Protein AF-A0A519J4K1-F1 (afdb_monomer)

Foldseek 3Di:
DVLVLLLVLLVVLVVCLVPVDLADPVNLVSLVVQLVVCVVVVNVVLNVLSVVQNVCVVVSHRGDSVSSVVNSVSSCPPPPSPD

Secondary structure (DSSP, 8-state):
-HHHHHHHHHHHHHHHHHH--S--HHHHHHHHHHHHHHHHTT-HHHHHHHHHHHHHHHTTPPPPHHHHHHHHHHHHTSTT---

pLDDT: mean 89.05, std 8.08, range [54.31, 96.56]

Sequence (83 aa):
MFRERSRHDLIILRKALMTRPPADPELERTVHGLAGSAGIFGHADIGAAALALDADFAAGRPPDEHRLQALVALLEALPGMTG

Nearest PDB structures (foldseek):
  1wn0-assembly2_B  TM=7.364E-01  e=1.737E+00  Zea mays
  1yvi-assembly2_B  TM=6.759E-01  e=2.291E+00  Oryza sativa
  1yvi-assembly1_A  TM=6.812E-01  e=2.860E+00  Oryza sativa
  1wn0-assembly4_D  TM=6.785E-01  e=3.775E+00  Zea mays
  1wn0-assembly1_A  TM=6.687E-01  e=4.217E+00  Zea mays

Mean predicted aligned error: 3.63 Å

Solvent-accessible surface area (backbone atoms only — not comparable to full-atom values): 4675 Å² total; per-residue (Å²): 110,68,70,65,49,48,55,56,44,48,53,51,55,53,48,43,72,74,66,64,62,78,77,47,71,69,54,49,54,42,29,44,50,39,26,63,47,24,54,78,73,71,36,55,69,54,13,53,43,20,41,59,45,35,53,28,49,77,68,75,40,60,68,56,65,69,58,52,52,49,42,50,53,54,54,47,68,40,91,88,5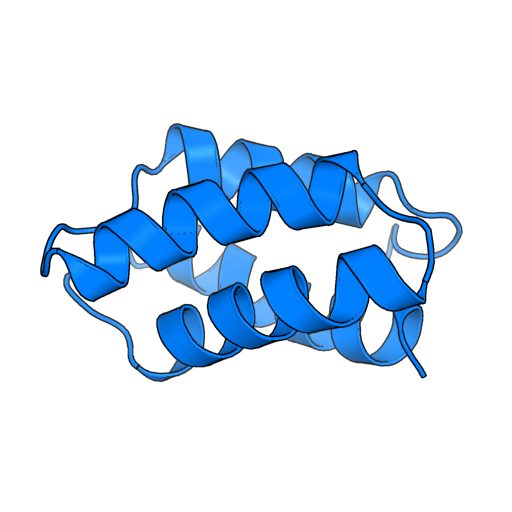2,77,125

Radius of gyration: 11.52 Å; Cα contacts (8 Å, |Δi|>4): 78; chains: 1; bounding box: 34×21×28 Å

Structure (mmCIF, N/CA/C/O backbone):
data_AF-A0A519J4K1-F1
#
_entry.id   AF-A0A519J4K1-F1
#
loop_
_atom_site.group_PDB
_atom_site.id
_atom_site.type_symbol
_atom_site.label_atom_id
_atom_site.label_alt_id
_atom_site.label_comp_id
_atom_site.label_asym_id
_atom_site.label_entity_id
_atom_site.label_seq_id
_atom_site.pdbx_PDB_ins_code
_atom_site.Cartn_x
_atom_site.Cartn_y
_atom_site.Cartn_z
_atom_site.occupancy
_atom_site.B_iso_or_equiv
_atom_site.auth_seq_id
_atom_site.auth_comp_id
_atom_site.auth_asym_id
_atom_site.auth_atom_id
_atom_site.pdbx_PDB_model_num
ATOM 1 N N . MET A 1 1 ? 13.586 9.980 -1.505 1.00 77.88 1 MET A N 1
ATOM 2 C CA . MET A 1 1 ? 12.241 10.338 -2.025 1.00 77.88 1 MET A CA 1
ATOM 3 C C . MET A 1 1 ? 11.263 9.164 -1.974 1.00 77.88 1 MET A C 1
ATOM 5 O O . MET A 1 1 ? 10.631 9.059 -0.939 1.00 77.88 1 MET A O 1
ATOM 9 N N . PHE A 1 2 ? 11.154 8.255 -2.961 1.00 85.00 2 PHE A N 1
ATOM 10 C CA . PHE A 1 2 ? 10.193 7.127 -2.874 1.00 85.00 2 PHE A CA 1
ATOM 11 C C . PHE A 1 2 ? 10.583 6.093 -1.815 1.00 85.00 2 PHE A C 1
ATOM 13 O O . PHE A 1 2 ? 9.883 5.948 -0.831 1.00 85.00 2 PHE A O 1
ATOM 20 N N . ARG A 1 3 ? 11.764 5.469 -1.936 1.00 84.25 3 ARG A N 1
ATOM 21 C CA . ARG A 1 3 ? 12.229 4.425 -0.996 1.00 84.25 3 ARG A CA 1
ATOM 22 C C . ARG A 1 3 ? 12.224 4.861 0.469 1.00 84.25 3 ARG A C 1
ATOM 24 O O . ARG A 1 3 ? 11.851 4.107 1.352 1.00 84.25 3 ARG A O 1
ATOM 31 N N . GLU A 1 4 ? 12.659 6.088 0.727 1.00 85.31 4 GLU A N 1
ATOM 32 C CA . GLU A 1 4 ? 12.692 6.652 2.077 1.00 85.31 4 GLU A C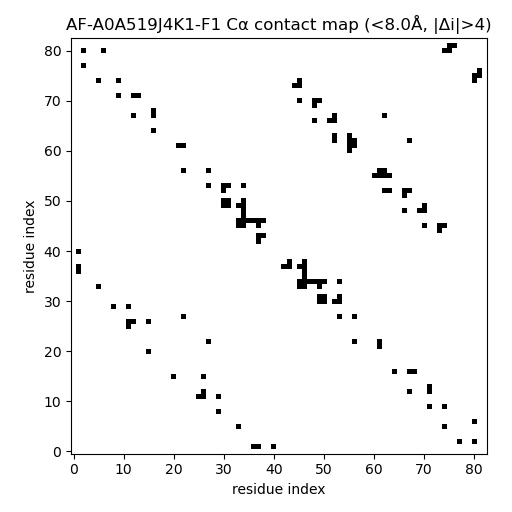A 1
ATOM 33 C C . GLU A 1 4 ? 11.287 6.820 2.663 1.00 85.31 4 GLU A C 1
ATOM 35 O O . GLU A 1 4 ? 11.057 6.453 3.811 1.00 85.31 4 GLU A O 1
ATOM 40 N N . ARG A 1 5 ? 10.335 7.282 1.844 1.00 89.00 5 ARG A N 1
ATOM 41 C CA . ARG A 1 5 ? 8.919 7.329 2.205 1.00 89.00 5 ARG A CA 1
ATOM 42 C C . ARG A 1 5 ? 8.356 5.918 2.400 1.00 89.00 5 ARG A C 1
ATOM 44 O O . ARG A 1 5 ? 7.774 5.654 3.444 1.00 89.00 5 ARG A O 1
ATOM 51 N N . SER A 1 6 ? 8.657 4.996 1.486 1.00 90.19 6 SER A N 1
ATOM 52 C CA . SER A 1 6 ? 8.240 3.595 1.551 1.00 90.19 6 SER A CA 1
ATOM 53 C C . SER A 1 6 ? 8.709 2.883 2.820 1.00 90.19 6 SER A C 1
ATOM 55 O O . SER A 1 6 ? 7.993 2.018 3.305 1.00 90.19 6 SER A O 1
ATOM 57 N N . ARG A 1 7 ? 9.868 3.237 3.401 1.00 89.94 7 ARG A N 1
ATOM 58 C CA . ARG A 1 7 ? 10.288 2.698 4.711 1.00 89.94 7 ARG A CA 1
ATOM 59 C C . ARG A 1 7 ? 9.341 3.112 5.831 1.00 89.94 7 ARG A C 1
ATOM 61 O O . ARG A 1 7 ? 9.004 2.289 6.674 1.00 89.94 7 ARG A O 1
ATOM 68 N N . HIS A 1 8 ? 8.929 4.378 5.846 1.00 90.38 8 HIS A N 1
ATOM 69 C CA . HIS A 1 8 ? 7.955 4.866 6.818 1.00 90.38 8 HIS A CA 1
ATOM 70 C C . HIS A 1 8 ? 6.589 4.209 6.595 1.00 90.38 8 HIS A C 1
ATOM 72 O O . HIS A 1 8 ? 5.977 3.722 7.543 1.00 90.38 8 HIS A O 1
ATOM 78 N N . ASP A 1 9 ? 6.164 4.111 5.336 1.00 92.44 9 ASP A N 1
ATOM 79 C CA . ASP A 1 9 ? 4.921 3.444 4.956 1.00 92.44 9 ASP A CA 1
ATOM 80 C C . ASP A 1 9 ? 4.932 1.964 5.401 1.00 92.44 9 ASP A C 1
ATOM 82 O O . ASP A 1 9 ? 3.951 1.474 5.955 1.00 92.44 9 ASP A O 1
ATOM 86 N N . LEU A 1 10 ? 6.069 1.264 5.276 1.00 92.94 10 LEU A N 1
ATOM 87 C CA . LEU A 1 10 ? 6.237 -0.123 5.726 1.00 92.94 10 LEU 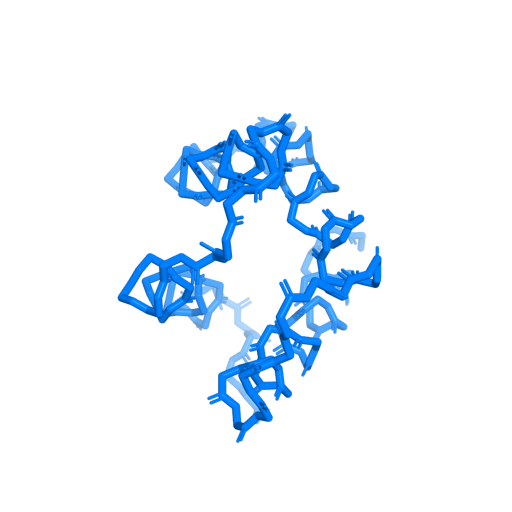A CA 1
ATOM 88 C C . LEU A 1 10 ? 5.974 -0.299 7.231 1.00 92.94 10 LEU A C 1
ATOM 90 O O . LEU A 1 10 ? 5.390 -1.301 7.642 1.00 92.94 10 LEU A O 1
ATOM 94 N N . ILE A 1 11 ? 6.385 0.666 8.060 1.00 92.25 11 ILE A N 1
ATOM 95 C CA . ILE A 1 11 ? 6.146 0.634 9.512 1.00 92.25 11 ILE A CA 1
ATOM 96 C C . ILE A 1 11 ? 4.642 0.690 9.798 1.00 92.25 11 ILE A C 1
ATOM 98 O O . ILE A 1 11 ? 4.141 -0.087 10.613 1.00 92.25 11 ILE A O 1
ATOM 102 N N . ILE A 1 12 ? 3.918 1.567 9.100 1.00 92.69 12 ILE A N 1
ATOM 103 C CA . ILE A 1 12 ? 2.465 1.725 9.238 1.00 92.69 12 ILE A CA 1
ATOM 104 C C . ILE A 1 12 ? 1.747 0.446 8.786 1.00 92.69 12 ILE A C 1
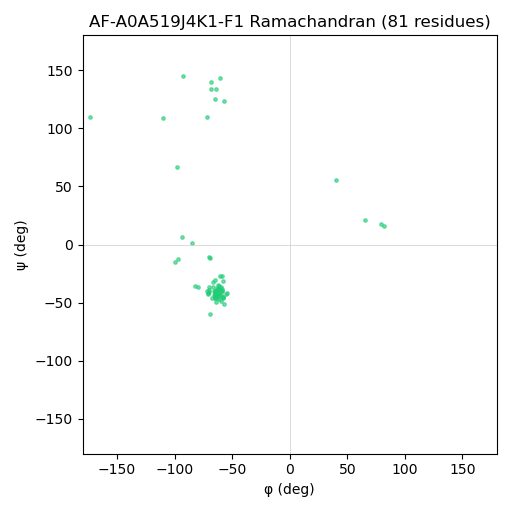ATOM 106 O O . ILE A 1 12 ? 0.899 -0.073 9.513 1.00 92.69 12 ILE A O 1
ATOM 110 N N . LEU A 1 13 ? 2.133 -0.116 7.636 1.00 92.00 13 LEU A N 1
ATOM 111 C CA . LEU A 1 13 ? 1.541 -1.348 7.103 1.00 92.00 13 LEU A CA 1
ATOM 112 C C . LEU A 1 13 ? 1.778 -2.550 8.037 1.00 92.00 13 LEU A C 1
ATOM 114 O O . LEU A 1 13 ? 0.854 -3.315 8.311 1.00 92.00 13 LEU A O 1
ATOM 118 N N . ARG A 1 14 ? 2.989 -2.695 8.593 1.00 91.81 14 ARG A N 1
ATOM 119 C CA . ARG A 1 14 ? 3.304 -3.747 9.577 1.00 91.81 14 ARG A CA 1
ATOM 120 C C . ARG A 1 14 ? 2.500 -3.582 10.866 1.00 91.81 14 ARG A C 1
ATOM 122 O O . ARG A 1 14 ? 1.962 -4.560 11.377 1.00 91.81 14 ARG A O 1
ATOM 129 N N . LYS A 1 15 ? 2.375 -2.353 11.376 1.00 91.06 15 LYS A N 1
ATOM 130 C CA . LYS A 1 15 ? 1.543 -2.056 12.551 1.00 91.06 15 LYS A CA 1
ATOM 131 C C . LYS A 1 15 ? 0.089 -2.464 12.305 1.00 91.06 15 LYS A C 1
ATOM 133 O O . LYS A 1 15 ? -0.497 -3.125 13.157 1.00 91.06 15 LYS A O 1
ATOM 138 N N . ALA A 1 16 ? -0.459 -2.140 11.135 1.00 89.88 16 ALA A N 1
ATOM 139 C CA . ALA A 1 16 ? -1.822 -2.504 10.760 1.00 89.88 16 ALA A CA 1
ATOM 140 C C . ALA A 1 16 ? -2.057 -4.023 10.714 1.00 89.88 16 ALA A C 1
ATOM 142 O O . ALA A 1 16 ? -3.104 -4.485 11.170 1.00 89.88 16 ALA A O 1
ATOM 143 N N . LEU A 1 17 ? -1.076 -4.808 10.249 1.00 88.50 17 LEU A N 1
ATOM 144 C CA . LEU A 1 17 ? -1.138 -6.276 10.301 1.00 88.50 17 LEU A CA 1
ATOM 145 C C . LEU A 1 17 ? -1.204 -6.814 11.737 1.00 88.50 17 LEU A C 1
ATOM 147 O O . LEU A 1 17 ? -1.874 -7.811 11.990 1.00 88.50 17 LEU A O 1
ATOM 151 N N . MET A 1 18 ? -0.534 -6.157 12.686 1.00 87.12 18 MET A N 1
ATOM 152 C CA . MET A 1 18 ? -0.512 -6.590 14.087 1.00 87.12 18 MET A CA 1
ATOM 153 C C . MET A 1 18 ? -1.776 -6.197 14.858 1.00 87.12 18 MET A C 1
ATOM 155 O O . MET A 1 18 ? -2.206 -6.939 15.739 1.00 87.12 18 MET A O 1
ATOM 159 N N . THR A 1 19 ? -2.352 -5.025 14.576 1.00 83.06 19 THR A N 1
ATOM 160 C CA . THR A 1 19 ? -3.460 -4.469 15.370 1.00 83.06 19 THR A CA 1
ATOM 161 C C . THR A 1 19 ? -4.841 -4.679 14.751 1.00 83.06 19 THR A C 1
ATOM 163 O O . THR A 1 19 ? -5.828 -4.504 15.463 1.00 83.06 19 THR A O 1
ATOM 166 N N . ARG A 1 20 ? -4.927 -5.051 13.462 1.00 72.94 20 ARG A N 1
ATOM 167 C CA . ARG A 1 20 ? -6.174 -5.185 12.678 1.00 72.94 20 ARG A CA 1
ATOM 168 C C . ARG A 1 20 ? -7.196 -4.069 12.965 1.00 72.94 20 ARG A C 1
ATOM 170 O O . ARG A 1 20 ? -8.328 -4.355 13.366 1.00 72.94 20 ARG A O 1
ATOM 177 N N . PRO A 1 21 ? -6.819 -2.788 12.815 1.00 68.62 21 PRO A N 1
ATOM 178 C CA . PRO A 1 21 ? -7.725 -1.701 13.138 1.00 68.62 21 PRO A CA 1
ATOM 179 C C . 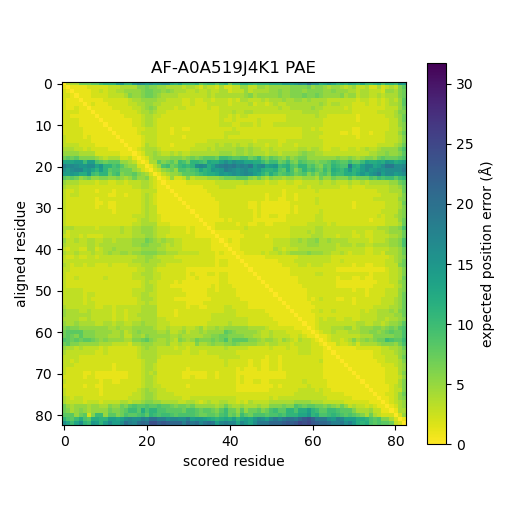PRO A 1 21 ? -8.885 -1.676 12.119 1.00 68.62 21 PRO A C 1
ATOM 181 O O . PRO A 1 21 ? -8.633 -1.778 10.919 1.00 68.62 21 PRO A O 1
ATOM 184 N N . PRO A 1 22 ? -10.152 -1.538 12.557 1.00 64.44 22 PRO A N 1
ATOM 185 C CA . PRO A 1 22 ? -11.311 -1.649 11.664 1.00 64.44 22 PRO A CA 1
ATOM 186 C C . PRO A 1 22 ? -11.474 -0.491 10.661 1.00 64.44 22 PRO A C 1
ATOM 188 O O . PRO A 1 22 ? -12.263 -0.615 9.734 1.00 64.44 22 PRO A O 1
ATOM 191 N N . ALA A 1 23 ? -10.726 0.601 10.809 1.00 67.81 23 ALA A N 1
ATOM 192 C CA . ALA A 1 23 ? -10.520 1.652 9.813 1.00 67.81 23 ALA A CA 1
ATOM 193 C C . ALA A 1 23 ? -9.455 2.591 10.389 1.00 67.81 23 ALA A C 1
ATOM 195 O O . ALA A 1 23 ? -9.705 3.259 11.393 1.00 67.81 23 ALA A O 1
ATOM 196 N N . ASP A 1 24 ? -8.255 2.597 9.815 1.00 84.12 24 ASP A N 1
ATOM 197 C CA . ASP A 1 24 ? -7.164 3.463 10.264 1.00 84.12 24 ASP A CA 1
ATOM 198 C C . ASP A 1 24 ? -6.911 4.544 9.198 1.00 84.12 24 ASP A C 1
ATOM 200 O O . ASP A 1 24 ? -6.392 4.221 8.126 1.00 84.12 24 ASP A O 1
ATOM 204 N N . PRO A 1 25 ? -7.258 5.820 9.461 1.00 88.44 25 PRO A N 1
ATOM 205 C CA . PRO A 1 25 ? -7.028 6.915 8.517 1.00 88.44 25 PRO A CA 1
ATOM 206 C C . PRO A 1 25 ? -5.551 7.087 8.136 1.00 88.44 25 PRO A C 1
ATOM 208 O O . PRO A 1 25 ? -5.229 7.578 7.052 1.00 88.44 25 PRO A O 1
ATOM 211 N N . GLU A 1 26 ? -4.628 6.697 9.022 1.00 91.06 26 GLU A N 1
ATOM 212 C CA . GLU A 1 26 ? -3.196 6.721 8.736 1.00 91.06 26 GLU A CA 1
ATOM 213 C C . GLU A 1 26 ? -2.824 5.650 7.703 1.00 91.06 26 GLU A C 1
ATOM 215 O O . GLU A 1 26 ? -2.052 5.923 6.777 1.00 91.06 26 GLU A O 1
ATOM 220 N N . LEU A 1 27 ? -3.418 4.461 7.821 1.00 92.00 27 LEU A N 1
ATOM 221 C CA . LEU A 1 27 ? -3.242 3.358 6.883 1.00 92.00 27 LEU A CA 1
ATOM 222 C C . LEU A 1 27 ? -3.851 3.680 5.516 1.00 92.00 27 LEU A C 1
ATOM 224 O O . LEU A 1 27 ? -3.179 3.504 4.503 1.00 92.00 27 LEU A O 1
ATOM 228 N N . GLU A 1 28 ? -5.075 4.206 5.487 1.00 92.94 28 GLU A N 1
ATOM 229 C CA . GLU A 1 28 ? -5.757 4.619 4.254 1.00 92.94 28 GLU A CA 1
ATOM 230 C C . GLU A 1 28 ? -4.921 5.648 3.484 1.00 92.94 28 GLU A C 1
ATOM 232 O O . GLU A 1 28 ? -4.571 5.439 2.323 1.00 92.94 28 GLU A O 1
ATOM 237 N N . ARG A 1 29 ? -4.471 6.715 4.155 1.00 94.00 29 ARG A N 1
ATOM 238 C CA . ARG A 1 29 ? -3.615 7.739 3.535 1.00 94.00 29 ARG A CA 1
ATOM 239 C C . ARG A 1 29 ? -2.284 7.169 3.038 1.00 94.00 29 ARG A C 1
ATOM 241 O O . ARG A 1 29 ? -1.753 7.635 2.027 1.00 94.00 29 ARG A O 1
ATOM 248 N N . THR A 1 30 ? -1.722 6.200 3.757 1.00 94.94 30 THR A N 1
ATOM 249 C CA . THR A 1 30 ? -0.487 5.505 3.366 1.00 94.94 30 THR A CA 1
ATOM 250 C C . THR A 1 30 ? -0.688 4.715 2.077 1.00 94.94 30 THR A C 1
ATOM 252 O O . THR A 1 30 ? 0.078 4.876 1.128 1.00 94.94 30 THR A O 1
ATOM 255 N N . VAL A 1 31 ? -1.750 3.914 2.017 1.00 94.69 31 VAL A N 1
ATOM 256 C CA . VAL A 1 31 ? -2.105 3.101 0.850 1.00 94.69 31 VAL A CA 1
ATOM 257 C C . VAL A 1 31 ? -2.431 3.983 -0.358 1.00 94.69 31 VAL A C 1
ATOM 259 O O . VAL A 1 31 ? -1.866 3.771 -1.432 1.00 94.69 31 VAL A O 1
ATOM 262 N N . HIS A 1 32 ? -3.231 5.032 -0.173 1.00 94.62 32 HIS A N 1
ATOM 263 C CA . HIS A 1 32 ? -3.541 6.008 -1.216 1.00 94.62 32 HIS A CA 1
ATOM 264 C C . HIS A 1 32 ? -2.273 6.678 -1.776 1.00 94.62 32 HIS A C 1
ATOM 266 O O . HIS A 1 32 ? -2.062 6.776 -2.989 1.00 94.62 32 HIS A O 1
ATOM 272 N N . GLY A 1 33 ? -1.371 7.104 -0.885 1.00 94.19 33 GLY A N 1
ATOM 273 C CA . GLY A 1 33 ? -0.093 7.703 -1.266 1.00 94.19 33 GLY A CA 1
ATOM 274 C C . GLY A 1 33 ? 0.809 6.745 -2.047 1.00 94.19 33 GLY A C 1
ATOM 275 O O . GLY A 1 33 ? 1.448 7.161 -3.019 1.00 94.19 33 GLY A O 1
ATOM 276 N N . LEU A 1 34 ? 0.847 5.466 -1.665 1.00 95.50 34 LEU A N 1
ATOM 277 C CA . LEU A 1 34 ? 1.568 4.425 -2.399 1.00 95.50 34 LEU A CA 1
ATOM 278 C C . LEU A 1 34 ? 0.968 4.198 -3.789 1.00 95.50 34 LEU A C 1
ATOM 280 O O . LEU A 1 34 ? 1.728 4.161 -4.754 1.00 95.50 34 LEU A O 1
ATOM 284 N N . ALA A 1 35 ? -0.360 4.128 -3.918 1.00 94.44 35 ALA A N 1
ATOM 285 C CA . ALA A 1 35 ? -1.031 3.960 -5.208 1.00 94.44 35 ALA A CA 1
ATOM 286 C C . ALA A 1 35 ? -0.677 5.094 -6.187 1.00 94.44 35 ALA A C 1
ATOM 288 O O . ALA A 1 35 ? -0.311 4.836 -7.336 1.00 94.44 35 ALA A O 1
ATOM 289 N N . GLY A 1 36 ? -0.700 6.347 -5.717 1.00 91.12 36 GLY A N 1
ATOM 290 C CA . GLY A 1 36 ? -0.356 7.509 -6.541 1.00 91.12 36 GLY A CA 1
ATOM 291 C C . GLY A 1 36 ? 1.136 7.613 -6.872 1.00 91.12 36 GLY A C 1
ATOM 292 O O . GLY A 1 36 ? 1.511 7.923 -8.002 1.00 91.12 36 GLY A O 1
ATOM 293 N N . SER A 1 37 ? 2.013 7.349 -5.902 1.00 94.38 37 SER A N 1
ATOM 294 C CA . SER A 1 37 ? 3.457 7.533 -6.094 1.00 94.38 37 SER A CA 1
ATOM 295 C C . SER A 1 37 ? 4.134 6.360 -6.804 1.00 94.38 37 SER A C 1
ATOM 297 O O . SER A 1 37 ? 5.023 6.592 -7.620 1.00 94.38 37 SER A O 1
ATOM 299 N N . ALA A 1 38 ? 3.715 5.114 -6.573 1.00 93.69 38 ALA A N 1
ATOM 300 C CA . ALA A 1 38 ? 4.362 3.938 -7.157 1.00 93.69 38 ALA A CA 1
ATOM 301 C C . ALA A 1 38 ? 4.348 3.960 -8.695 1.00 93.69 38 ALA A C 1
ATOM 303 O O . ALA A 1 38 ? 5.353 3.612 -9.318 1.00 93.69 38 ALA A O 1
ATOM 304 N N . GLY A 1 39 ? 3.267 4.456 -9.310 1.00 88.38 39 GLY A N 1
ATOM 305 C CA . GLY A 1 39 ? 3.185 4.644 -10.762 1.00 88.38 39 GLY A CA 1
ATOM 306 C C . GLY A 1 39 ? 4.213 5.645 -11.303 1.00 88.38 39 GLY A C 1
ATOM 307 O O . GLY A 1 39 ? 4.830 5.397 -12.335 1.00 88.38 39 GLY A O 1
ATOM 308 N N . ILE A 1 40 ? 4.472 6.732 -10.569 1.00 91.25 40 ILE A N 1
ATOM 309 C CA . ILE A 1 40 ? 5.451 7.767 -10.949 1.00 91.25 40 ILE A CA 1
ATOM 310 C C . ILE A 1 40 ? 6.881 7.209 -10.927 1.00 91.25 40 ILE A C 1
ATOM 312 O O . ILE A 1 40 ? 7.702 7.568 -11.769 1.00 91.25 40 ILE A O 1
ATOM 316 N N . PHE A 1 41 ? 7.183 6.319 -9.979 1.00 91.56 41 PHE A N 1
ATOM 317 C CA . PHE A 1 41 ? 8.517 5.734 -9.804 1.00 91.56 41 PHE A CA 1
ATOM 318 C C . PHE A 1 41 ? 8.717 4.396 -10.539 1.00 91.56 41 PHE A C 1
ATOM 320 O O . PHE A 1 41 ? 9.763 3.770 -10.379 1.00 91.56 41 PHE A O 1
ATOM 327 N N . GLY A 1 42 ? 7.753 3.962 -11.361 1.00 92.25 42 GLY A N 1
ATOM 328 C CA . GLY A 1 42 ? 7.869 2.752 -12.186 1.00 92.25 42 GLY A CA 1
ATOM 329 C C . GLY A 1 42 ? 7.628 1.434 -11.440 1.00 92.25 42 GLY A C 1
ATOM 330 O O . GLY A 1 42 ? 8.002 0.373 -11.932 1.00 92.25 42 GLY A O 1
ATOM 331 N N . HIS A 1 43 ? 6.997 1.476 -10.267 1.00 94.31 43 HIS A N 1
ATOM 332 C CA . HIS A 1 43 ? 6.666 0.301 -9.461 1.00 94.31 43 HIS A CA 1
ATOM 333 C C . HIS A 1 43 ? 5.212 -0.135 -9.684 1.00 94.31 43 HIS A C 1
ATOM 335 O O . HIS A 1 43 ? 4.378 -0.037 -8.784 1.00 94.31 43 HIS A O 1
ATOM 341 N N . ALA A 1 44 ? 4.903 -0.601 -10.897 1.00 93.38 44 ALA A N 1
ATOM 342 C CA . ALA A 1 44 ? 3.537 -0.937 -11.309 1.00 93.38 44 ALA A CA 1
ATOM 343 C C . ALA A 1 44 ? 2.853 -1.955 -10.376 1.00 93.38 44 ALA A C 1
ATOM 345 O O . ALA A 1 44 ? 1.707 -1.740 -9.991 1.00 93.38 44 ALA A O 1
ATOM 346 N N . ASP A 1 45 ? 3.568 -2.998 -9.944 1.00 95.38 45 ASP A N 1
ATOM 347 C CA . ASP A 1 45 ? 3.015 -4.038 -9.064 1.00 95.38 45 ASP A CA 1
ATOM 348 C C . ASP A 1 45 ? 2.656 -3.491 -7.674 1.00 95.38 45 ASP A C 1
ATOM 350 O O . ASP A 1 45 ? 1.596 -3.802 -7.131 1.00 95.38 45 ASP A O 1
ATOM 354 N N . ILE A 1 46 ? 3.502 -2.611 -7.120 1.00 95.75 46 ILE A N 1
ATOM 355 C CA . ILE A 1 46 ? 3.235 -1.918 -5.849 1.00 95.75 46 ILE A CA 1
ATOM 356 C C . ILE A 1 46 ? 2.027 -0.995 -6.008 1.00 95.75 46 ILE A C 1
ATOM 358 O O . ILE A 1 46 ? 1.148 -0.983 -5.150 1.00 95.75 46 ILE A O 1
ATOM 362 N N . GLY A 1 47 ? 1.965 -0.247 -7.113 1.00 96.56 47 GLY A N 1
ATOM 363 C CA . GLY A 1 47 ? 0.845 0.643 -7.410 1.00 96.56 47 GLY A CA 1
ATOM 364 C C . GLY A 1 47 ? -0.476 -0.110 -7.530 1.00 96.56 47 GLY A C 1
ATOM 365 O O . GLY A 1 47 ? -1.464 0.301 -6.931 1.00 96.56 47 GLY A O 1
ATOM 366 N N . ALA A 1 48 ? 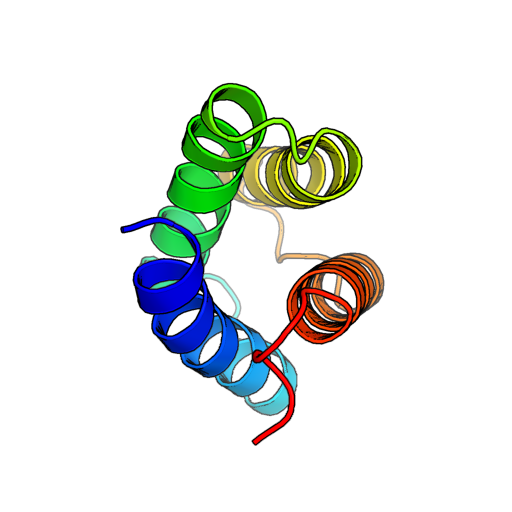-0.487 -1.244 -8.232 1.00 95.81 48 ALA A N 1
ATOM 367 C CA . ALA A 1 48 ? -1.669 -2.085 -8.382 1.00 95.81 48 ALA A CA 1
ATOM 368 C C . ALA A 1 48 ? -2.122 -2.696 -7.045 1.00 95.81 48 ALA A C 1
ATOM 370 O O . ALA A 1 48 ? -3.311 -2.658 -6.725 1.00 95.81 48 ALA A O 1
ATOM 371 N N . ALA A 1 49 ? -1.187 -3.216 -6.242 1.00 96.12 49 ALA A N 1
ATOM 372 C CA . ALA A 1 49 ? -1.491 -3.769 -4.923 1.00 96.12 49 ALA A CA 1
ATOM 373 C C . ALA A 1 49 ? -2.043 -2.701 -3.964 1.00 96.12 49 ALA A C 1
ATOM 375 O O . ALA A 1 49 ? -3.042 -2.937 -3.283 1.00 96.12 49 ALA A O 1
ATOM 376 N N . ALA A 1 50 ? -1.438 -1.509 -3.947 1.00 95.88 50 ALA A N 1
ATOM 377 C CA . ALA A 1 50 ? -1.913 -0.386 -3.147 1.00 95.88 50 ALA A CA 1
ATOM 378 C C . ALA A 1 50 ? -3.290 0.107 -3.616 1.00 95.88 50 ALA A C 1
ATOM 380 O O . ALA A 1 50 ? -4.168 0.331 -2.793 1.00 95.88 50 ALA A O 1
ATOM 381 N N . LEU A 1 51 ? -3.528 0.196 -4.927 1.00 95.44 51 LEU A N 1
ATOM 382 C CA . LEU A 1 51 ? -4.816 0.628 -5.473 1.00 95.44 51 LEU A CA 1
ATOM 383 C C . LEU A 1 51 ? -5.963 -0.327 -5.105 1.00 95.44 51 LEU A C 1
ATOM 385 O O . LEU A 1 51 ? -7.074 0.119 -4.831 1.00 95.44 51 LEU A O 1
ATOM 389 N N . ALA A 1 52 ? -5.705 -1.637 -5.072 1.00 94.06 52 ALA A N 1
ATOM 390 C CA . ALA A 1 52 ? -6.706 -2.618 -4.659 1.00 94.06 52 ALA A CA 1
ATOM 391 C C . ALA A 1 52 ? -7.136 -2.430 -3.193 1.00 94.06 52 ALA A C 1
ATOM 393 O O . ALA A 1 52 ? -8.320 -2.561 -2.888 1.00 94.06 52 ALA A O 1
ATOM 394 N N . LEU A 1 53 ? -6.190 -2.100 -2.308 1.00 92.69 53 LEU A N 1
ATOM 395 C CA . LEU A 1 53 ? -6.466 -1.774 -0.906 1.00 92.69 53 LEU A CA 1
ATOM 396 C C . LEU A 1 53 ? -7.152 -0.406 -0.761 1.00 92.69 53 LEU A C 1
ATOM 398 O O . LEU A 1 53 ? -8.088 -0.283 0.023 1.00 92.69 53 LEU A O 1
ATOM 402 N N . ASP A 1 54 ? -6.737 0.599 -1.539 1.00 93.75 54 ASP A N 1
ATOM 403 C CA . ASP A 1 54 ? -7.354 1.937 -1.556 1.00 93.75 54 ASP A CA 1
ATOM 404 C C . ASP A 1 54 ? -8.843 1.851 -1.925 1.00 93.75 54 ASP A C 1
ATOM 406 O O . ASP A 1 54 ? -9.699 2.475 -1.302 1.00 93.75 54 ASP A O 1
ATOM 410 N N . ALA A 1 55 ? -9.179 0.986 -2.887 1.00 92.19 55 ALA A N 1
ATOM 411 C CA . ALA A 1 55 ? -10.559 0.719 -3.274 1.00 92.19 55 ALA A CA 1
ATOM 412 C C . ALA A 1 55 ? -11.389 0.054 -2.158 1.00 92.19 55 ALA A C 1
ATOM 414 O O . ALA A 1 55 ? -12.600 0.273 -2.089 1.00 92.19 55 ALA A O 1
ATOM 415 N N . ASP A 1 56 ? -10.769 -0.751 -1.288 1.00 90.25 56 ASP A N 1
ATOM 416 C CA . ASP A 1 56 ? -11.451 -1.340 -0.132 1.00 90.25 56 ASP A CA 1
ATOM 417 C C . ASP A 1 56 ? -11.757 -0.269 0.929 1.00 90.25 56 ASP A C 1
ATOM 419 O O . ASP A 1 56 ? -12.897 -0.207 1.400 1.00 90.25 56 ASP A O 1
ATOM 423 N N . PHE A 1 57 ? -10.814 0.643 1.205 1.00 89.38 57 PHE A N 1
ATOM 424 C CA . PHE A 1 57 ? -11.052 1.805 2.073 1.00 89.38 57 PHE A CA 1
ATOM 425 C C . PHE A 1 57 ? -12.142 2.729 1.526 1.00 89.38 57 PHE A C 1
ATOM 427 O O . PHE A 1 57 ? -13.083 3.059 2.247 1.00 89.38 57 PHE A O 1
ATOM 434 N N . ALA A 1 58 ? -12.087 3.068 0.235 1.00 89.94 58 ALA A N 1
ATOM 435 C CA . ALA A 1 58 ? -13.097 3.900 -0.419 1.00 89.94 58 ALA A CA 1
ATOM 436 C C . ALA A 1 58 ? -14.504 3.272 -0.380 1.00 89.94 58 ALA A C 1
ATOM 438 O O . ALA A 1 58 ? -15.510 3.982 -0.388 1.00 89.94 58 ALA A O 1
ATOM 439 N N . ALA A 1 59 ? -14.588 1.939 -0.315 1.00 90.25 59 ALA A N 1
ATOM 440 C CA . ALA A 1 59 ? -15.837 1.199 -0.159 1.00 90.25 59 ALA A CA 1
ATOM 441 C C . ALA A 1 59 ? -16.288 1.046 1.310 1.00 90.25 59 ALA A C 1
ATOM 443 O O . ALA A 1 59 ? -17.300 0.389 1.563 1.00 90.25 59 ALA A O 1
ATOM 444 N N . GLY A 1 60 ? -15.547 1.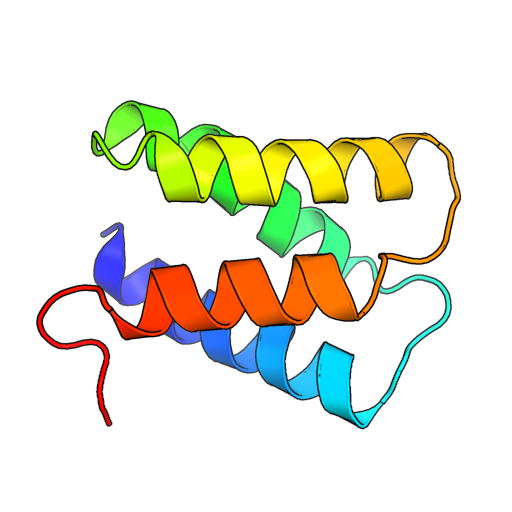599 2.278 1.00 87.50 60 GLY A N 1
ATOM 445 C CA . GLY A 1 60 ? -15.806 1.438 3.710 1.00 87.50 60 GLY A CA 1
ATOM 446 C C . GLY A 1 60 ? -15.626 -0.000 4.203 1.00 87.50 60 GLY A C 1
ATOM 447 O O . GLY A 1 60 ? -16.211 -0.380 5.219 1.00 87.50 60 GLY A O 1
ATOM 448 N N . ARG A 1 61 ? -14.870 -0.826 3.469 1.00 85.75 61 ARG A N 1
ATOM 449 C CA . ARG A 1 61 ? -14.556 -2.201 3.860 1.00 85.75 61 ARG A CA 1
AT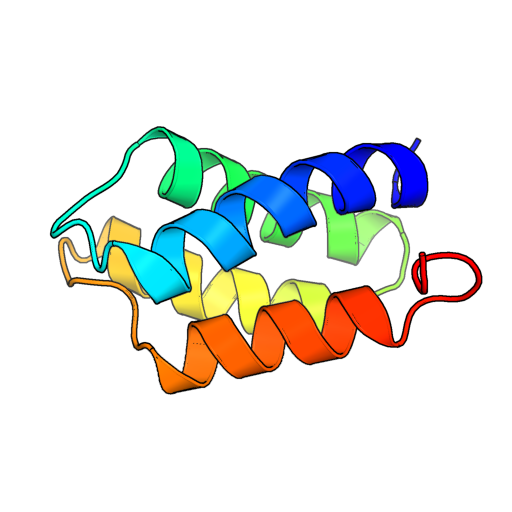OM 450 C C . ARG A 1 61 ? -13.235 -2.227 4.630 1.00 85.75 61 ARG A C 1
ATOM 452 O O . ARG A 1 61 ? -12.323 -1.472 4.295 1.00 85.75 61 ARG A O 1
ATOM 459 N N . PRO A 1 62 ? -13.097 -3.109 5.634 1.00 80.19 62 PRO A N 1
ATOM 460 C CA . PRO A 1 62 ? -11.801 -3.329 6.255 1.00 80.19 62 PRO A CA 1
ATOM 461 C C . PRO A 1 62 ? -10.799 -3.837 5.200 1.00 80.19 62 PRO A C 1
ATOM 463 O O . PRO A 1 62 ? -11.192 -4.614 4.322 1.00 80.19 62 PRO A O 1
ATOM 466 N N . PRO A 1 63 ? -9.522 -3.424 5.275 1.00 81.69 63 PRO A N 1
ATOM 467 C CA . PRO A 1 63 ? -8.499 -3.883 4.346 1.00 81.69 63 PRO A CA 1
ATOM 468 C C . PRO A 1 63 ? -8.286 -5.391 4.497 1.00 81.69 63 PRO A C 1
ATOM 470 O O . PRO A 1 63 ? -8.150 -5.909 5.607 1.00 81.69 63 PRO A O 1
ATOM 473 N N . ASP A 1 64 ? -8.240 -6.094 3.370 1.00 87.38 64 ASP A N 1
ATOM 474 C CA . ASP A 1 64 ? -7.958 -7.526 3.343 1.00 87.38 64 ASP A CA 1
ATOM 475 C C . ASP A 1 64 ? -6.524 -7.809 3.831 1.00 87.38 64 ASP A C 1
ATOM 477 O O . ASP A 1 64 ? -5.549 -7.255 3.311 1.00 87.38 64 ASP A O 1
ATOM 481 N N . GLU A 1 65 ? -6.392 -8.680 4.837 1.00 88.75 65 GLU A N 1
ATOM 482 C CA . GLU A 1 65 ? -5.104 -8.994 5.471 1.00 88.75 65 GLU A CA 1
ATOM 483 C C . GLU A 1 65 ? -4.107 -9.600 4.472 1.00 88.75 65 GLU A C 1
ATOM 485 O O . GLU A 1 65 ? -2.927 -9.251 4.500 1.00 88.75 65 GLU A O 1
ATOM 490 N N . HIS A 1 66 ? -4.562 -10.449 3.546 1.00 91.44 66 HIS A N 1
ATOM 491 C CA . HIS A 1 66 ? -3.689 -11.087 2.559 1.00 91.44 66 HIS A CA 1
ATOM 492 C C . HIS A 1 66 ? -3.178 -10.065 1.536 1.00 91.44 66 HIS A C 1
ATOM 494 O O . HIS A 1 66 ? -2.006 -10.097 1.156 1.00 91.44 66 HIS A O 1
ATOM 500 N N . ARG A 1 67 ? -4.025 -9.121 1.110 1.00 92.12 67 ARG A N 1
ATOM 501 C CA . ARG A 1 67 ? -3.610 -8.005 0.243 1.00 92.12 67 ARG A CA 1
ATOM 502 C C . ARG A 1 67 ? -2.623 -7.084 0.946 1.00 92.12 67 ARG A C 1
ATOM 504 O O . ARG A 1 67 ? -1.645 -6.657 0.334 1.00 92.12 67 ARG A O 1
ATOM 511 N N . LEU A 1 68 ? -2.849 -6.811 2.230 1.00 92.88 68 LEU A N 1
ATOM 512 C CA . LEU A 1 68 ? -1.947 -5.997 3.037 1.00 92.88 68 LEU A CA 1
ATOM 513 C C . LEU A 1 68 ? -0.574 -6.671 3.198 1.00 92.88 68 LEU A C 1
ATOM 515 O O . LEU A 1 68 ? 0.452 -6.025 2.990 1.00 92.88 68 LEU A O 1
ATOM 519 N N . GLN A 1 69 ? -0.545 -7.979 3.475 1.00 93.94 69 GLN A N 1
ATOM 520 C CA . GLN A 1 69 ? 0.686 -8.780 3.505 1.00 93.94 69 GLN A CA 1
ATOM 521 C C . GLN A 1 69 ? 1.409 -8.775 2.152 1.00 93.94 69 GLN A C 1
ATOM 523 O O . GLN A 1 69 ? 2.626 -8.600 2.108 1.00 93.94 69 GLN A O 1
ATOM 528 N N . ALA A 1 70 ? 0.675 -8.918 1.045 1.00 95.12 70 ALA A N 1
ATOM 529 C CA . ALA A 1 70 ? 1.253 -8.875 -0.295 1.00 95.12 70 ALA A CA 1
ATOM 530 C C . ALA A 1 70 ? 1.908 -7.516 -0.598 1.00 95.12 70 ALA A C 1
ATOM 532 O O . ALA A 1 70 ? 3.024 -7.476 -1.115 1.00 95.12 70 ALA A O 1
ATOM 533 N N . LEU A 1 71 ? 1.262 -6.404 -0.229 1.00 95.50 71 LEU A N 1
ATOM 534 C CA . LEU A 1 71 ? 1.836 -5.065 -0.389 1.00 95.50 71 LEU A CA 1
ATOM 535 C C . LEU A 1 71 ? 3.121 -4.890 0.438 1.00 95.50 71 LEU A C 1
ATOM 537 O O . LEU A 1 71 ? 4.104 -4.348 -0.068 1.00 95.50 71 LEU A O 1
ATOM 541 N N . VAL A 1 72 ? 3.137 -5.379 1.682 1.00 95.06 72 VAL A N 1
ATOM 542 C CA . VAL A 1 72 ? 4.338 -5.370 2.535 1.00 95.06 72 VAL A CA 1
ATOM 543 C C . VAL A 1 72 ? 5.475 -6.156 1.881 1.00 95.06 72 VAL A C 1
ATOM 545 O O . VAL A 1 72 ? 6.574 -5.622 1.751 1.00 95.06 72 VAL A O 1
ATOM 548 N N . ALA A 1 73 ? 5.208 -7.370 1.396 1.00 95.25 73 ALA A N 1
ATOM 549 C CA . ALA A 1 73 ? 6.218 -8.202 0.742 1.00 95.25 73 ALA A CA 1
ATOM 550 C C . ALA A 1 73 ? 6.807 -7.534 -0.517 1.00 95.25 73 ALA A C 1
ATOM 552 O O . ALA A 1 73 ? 8.017 -7.577 -0.740 1.00 95.25 73 ALA A O 1
ATOM 553 N N . LEU A 1 74 ? 5.974 -6.863 -1.321 1.00 95.31 74 LEU A N 1
ATOM 554 C CA . LEU A 1 74 ? 6.433 -6.115 -2.497 1.00 95.31 74 LEU A CA 1
ATOM 555 C C . LEU A 1 74 ? 7.341 -4.935 -2.121 1.00 95.31 74 LEU A C 1
ATOM 557 O O . LEU A 1 74 ? 8.339 -4.680 -2.796 1.00 95.31 74 LEU A O 1
ATOM 561 N N . LEU A 1 75 ? 7.017 -4.218 -1.042 1.00 93.94 75 LEU A N 1
ATOM 562 C CA . LEU A 1 75 ? 7.841 -3.115 -0.543 1.00 93.94 75 LEU A CA 1
ATOM 563 C C . LEU A 1 75 ? 9.161 -3.610 0.063 1.00 93.94 75 LEU A C 1
ATOM 565 O O . LEU A 1 75 ? 10.189 -2.962 -0.122 1.00 93.94 75 LEU A O 1
ATOM 569 N N . GLU A 1 76 ? 9.162 -4.753 0.748 1.00 93.12 76 GLU A N 1
ATOM 570 C CA . GLU A 1 76 ? 10.371 -5.382 1.300 1.00 93.12 76 GLU A CA 1
ATOM 571 C C . GLU A 1 76 ? 11.328 -5.881 0.211 1.00 93.12 76 GLU A C 1
ATOM 573 O O . GLU A 1 76 ? 12.545 -5.814 0.383 1.00 93.12 76 GLU A O 1
ATOM 578 N N . ALA A 1 77 ? 10.794 -6.317 -0.933 1.00 92.44 77 ALA A N 1
ATOM 579 C CA . ALA A 1 77 ? 11.585 -6.759 -2.081 1.00 92.44 77 ALA A CA 1
ATOM 580 C C . ALA A 1 77 ? 12.339 -5.617 -2.793 1.00 92.44 77 ALA A C 1
ATOM 582 O O . ALA A 1 77 ? 13.206 -5.868 -3.635 1.00 92.44 77 ALA A O 1
ATOM 583 N N . LEU A 1 78 ? 12.039 -4.353 -2.479 1.00 89.69 78 LEU A N 1
ATOM 584 C CA . LEU A 1 78 ? 12.752 -3.218 -3.054 1.00 89.69 78 LEU A CA 1
ATOM 585 C C . LEU A 1 78 ? 14.211 -3.158 -2.544 1.00 89.69 78 LEU A C 1
ATOM 587 O O . LEU A 1 78 ? 14.474 -3.314 -1.348 1.00 89.69 78 LEU A O 1
ATOM 591 N N . PRO A 1 79 ? 15.190 -2.830 -3.410 1.00 84.81 79 PRO A N 1
ATOM 592 C CA . PRO A 1 79 ? 16.591 -2.751 -3.005 1.00 84.81 79 PRO A CA 1
ATOM 593 C C . PRO A 1 79 ? 16.828 -1.762 -1.853 1.00 84.81 79 PRO A C 1
ATOM 595 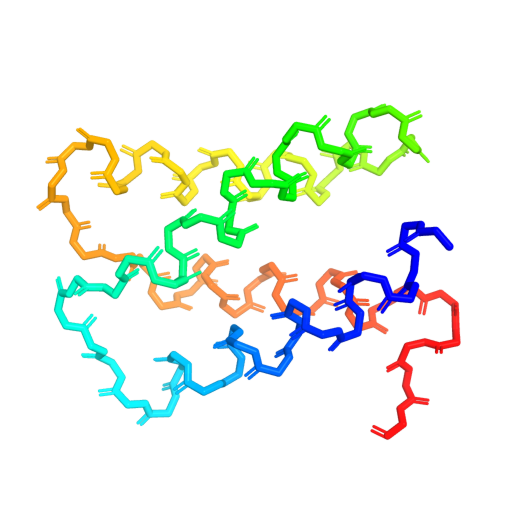O O . PRO A 1 79 ? 16.531 -0.568 -1.971 1.00 84.81 79 PRO A O 1
ATOM 598 N N . GLY A 1 80 ? 17.422 -2.251 -0.758 1.00 79.94 80 GLY A N 1
ATOM 599 C CA . GLY A 1 80 ? 17.757 -1.453 0.427 1.00 79.94 80 GLY A CA 1
ATOM 600 C C . GLY A 1 80 ? 16.598 -1.229 1.407 1.00 79.94 80 GLY A C 1
ATOM 601 O O . GLY A 1 80 ? 16.688 -0.324 2.240 1.00 79.94 80 GLY A O 1
ATOM 602 N N . MET A 1 81 ? 15.516 -2.004 1.299 1.00 78.62 81 MET A N 1
ATOM 603 C CA . MET A 1 81 ? 14.381 -1.987 2.235 1.00 78.62 81 MET A CA 1
ATOM 604 C C . MET A 1 81 ? 14.452 -3.082 3.308 1.00 78.62 81 MET A C 1
ATOM 606 O O . MET A 1 81 ? 13.751 -2.982 4.310 1.00 78.62 81 MET A O 1
ATOM 610 N N . THR A 1 82 ? 15.337 -4.071 3.154 1.00 61.97 82 THR A N 1
ATOM 611 C CA . THR A 1 82 ? 15.689 -5.026 4.212 1.00 61.97 82 THR A CA 1
ATOM 612 C C . THR A 1 82 ? 16.527 -4.331 5.285 1.00 61.97 82 THR A C 1
ATOM 614 O O . THR A 1 82 ? 17.682 -3.976 5.033 1.00 61.97 82 THR A O 1
ATOM 617 N N . GLY A 1 83 ? 15.935 -4.132 6.460 1.00 54.31 83 GLY A N 1
ATOM 618 C CA . GLY A 1 83 ? 16.561 -3.622 7.677 1.00 54.31 83 GLY A CA 1
ATOM 619 C C . GLY A 1 83 ? 15.850 -4.180 8.896 1.00 54.31 83 GLY A C 1
ATOM 620 O O . GLY A 1 83 ? 14.599 -4.258 8.844 1.00 54.31 83 GLY A O 1
#